Protein AF-A0A3G2Z7E7-F1 (afdb_monomer)

InterPro domains:
  IPR000440 NADH:ubiquinone/plastoquinone oxidoreductase, chain 3 [PF00507] (16-105)
  IPR000440 NADH:ubiquinone/plastoquinone oxidoreductase, chain 3 [PTHR11058] (4-106)
  IPR038430 NADH:ubiquinone oxidoreductase, subunit 3 superfamily [G3DSA:1.20.58.1610] (1-106)

Structure (mmCIF, N/CA/C/O backbone):
data_AF-A0A3G2Z7E7-F1
#
_entry.id   AF-A0A3G2Z7E7-F1
#
loop_
_atom_site.group_PDB
_atom_site.id
_atom_site.type_symbol
_atom_site.label_atom_id
_atom_site.label_alt_id
_atom_site.label_comp_id
_atom_site.label_asym_id
_atom_site.label_entity_id
_atom_site.label_seq_id
_atom_site.pdbx_PDB_ins_code
_atom_site.Cartn_x
_atom_site.Cartn_y
_atom_site.Cartn_z
_atom_site.occupancy
_atom_site.B_iso_or_equiv
_atom_site.auth_seq_id
_atom_site.auth_comp_id
_atom_site.auth_asym_id
_atom_site.auth_atom_id
_atom_site.pdbx_PDB_model_num
ATOM 1 N N . MET A 1 1 ? -17.934 -21.213 -15.530 1.00 66.00 1 MET A N 1
ATOM 2 C CA . MET A 1 1 ? -17.231 -20.074 -14.898 1.00 66.00 1 MET A CA 1
ATOM 3 C C . MET A 1 1 ? -15.749 -20.393 -14.870 1.00 66.00 1 MET A C 1
ATOM 5 O O . MET A 1 1 ? -15.418 -21.540 -14.593 1.00 66.00 1 MET A O 1
ATOM 9 N N . SER A 1 2 ? -14.870 -19.443 -15.197 1.00 90.44 2 SER A N 1
ATOM 10 C CA . SER A 1 2 ? -13.430 -19.640 -14.992 1.00 90.44 2 SER A CA 1
ATOM 11 C C . SER A 1 2 ? -13.147 -19.854 -13.500 1.00 90.44 2 SER A C 1
ATOM 13 O O . SER A 1 2 ? -13.849 -19.301 -12.652 1.00 90.44 2 SER A O 1
ATOM 15 N N . SER A 1 3 ? -12.125 -20.653 -13.177 1.00 90.31 3 SER A N 1
ATOM 16 C CA . SER A 1 3 ? -11.713 -20.911 -11.786 1.00 90.31 3 SER A CA 1
ATOM 17 C C . SER A 1 3 ? -11.478 -19.604 -11.006 1.00 90.31 3 SER A C 1
ATOM 19 O O . SER A 1 3 ? -11.919 -19.462 -9.871 1.00 90.31 3 SER A O 1
ATOM 21 N N . SER A 1 4 ? -10.900 -18.588 -11.656 1.00 91.25 4 SER A N 1
ATOM 22 C CA . SER A 1 4 ? -10.706 -17.254 -11.074 1.00 91.25 4 SER A CA 1
ATOM 23 C C . SER A 1 4 ? -12.017 -16.564 -10.694 1.00 91.25 4 SER A C 1
ATOM 25 O O . SER A 1 4 ? -12.149 -16.052 -9.585 1.00 91.25 4 SER A O 1
ATOM 27 N N . LEU A 1 5 ? -13.008 -16.581 -11.586 1.00 93.81 5 LEU A N 1
ATOM 28 C CA . LEU A 1 5 ? -14.297 -15.934 -11.350 1.00 93.81 5 LEU A CA 1
ATOM 29 C C . LEU A 1 5 ? -15.081 -16.631 -10.229 1.00 93.81 5 LEU A C 1
ATOM 31 O O . LEU A 1 5 ? -15.761 -15.964 -9.453 1.00 93.81 5 LEU A O 1
ATOM 35 N N . PHE A 1 6 ? -14.924 -17.951 -10.090 1.00 95.00 6 PHE A N 1
ATOM 36 C CA . PHE A 1 6 ? -15.451 -18.686 -8.941 1.00 95.00 6 PHE A CA 1
ATOM 37 C C . PHE A 1 6 ? -14.856 -18.178 -7.619 1.00 95.00 6 PHE A C 1
ATOM 39 O O . PHE A 1 6 ? -15.615 -17.848 -6.711 1.00 95.00 6 PHE A O 1
ATOM 46 N N . PHE A 1 7 ? -13.528 -18.044 -7.511 1.00 95.44 7 PHE A N 1
ATOM 47 C CA . PHE A 1 7 ? -12.891 -17.570 -6.275 1.00 95.44 7 PHE A CA 1
ATOM 48 C C . PHE A 1 7 ? -13.276 -16.132 -5.908 1.00 95.44 7 PHE A C 1
ATOM 50 O O . PHE A 1 7 ? -13.565 -15.870 -4.740 1.00 95.44 7 PHE A O 1
ATOM 57 N N . PHE A 1 8 ? -13.351 -15.223 -6.886 1.00 96.00 8 PHE A N 1
ATOM 58 C CA . PHE A 1 8 ? -13.764 -13.833 -6.642 1.00 96.00 8 PHE A CA 1
ATOM 59 C C . PHE A 1 8 ? -15.169 -13.714 -6.042 1.00 96.00 8 PHE A C 1
ATOM 61 O O . PHE A 1 8 ? -15.424 -12.800 -5.264 1.00 96.00 8 PHE A O 1
ATOM 68 N N . ILE A 1 9 ? -16.071 -14.638 -6.380 1.00 96.38 9 ILE A N 1
ATOM 69 C CA . ILE A 1 9 ? -17.440 -14.659 -5.854 1.00 96.38 9 ILE A CA 1
ATOM 70 C C . ILE A 1 9 ? -17.510 -15.444 -4.539 1.00 96.38 9 ILE A C 1
ATOM 72 O O . ILE A 1 9 ? -18.165 -15.020 -3.589 1.00 96.38 9 ILE A O 1
ATOM 76 N N . PHE A 1 10 ? -16.826 -16.584 -4.457 1.00 97.00 1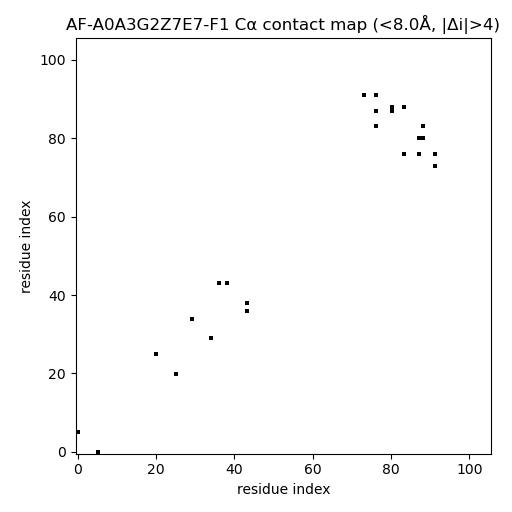0 PHE A N 1
ATOM 77 C CA . PHE A 1 10 ? -16.911 -17.488 -3.314 1.00 97.00 10 PHE A CA 1
ATOM 78 C C . PHE A 1 10 ? -16.332 -16.887 -2.026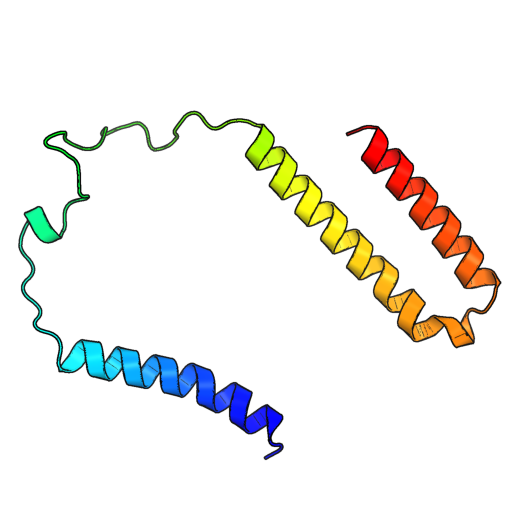 1.00 97.00 10 PHE A C 1
ATOM 80 O O . PHE A 1 10 ? -16.952 -17.004 -0.973 1.00 97.00 10 PHE A O 1
ATOM 87 N N . VAL A 1 11 ? -15.174 -16.220 -2.097 1.00 97.38 11 VAL A N 1
ATOM 88 C CA . VAL A 1 11 ? -14.483 -15.666 -0.917 1.00 97.38 11 VAL A CA 1
ATOM 89 C C . VAL A 1 11 ? -15.338 -14.654 -0.130 1.00 97.38 11 VAL A C 1
ATOM 91 O O . VAL A 1 11 ? -15.503 -14.853 1.077 1.00 97.38 11 VAL A O 1
ATOM 94 N N . PRO A 1 12 ? -15.923 -13.602 -0.741 1.00 97.44 12 PRO A N 1
ATOM 95 C CA . PRO A 1 12 ? -16.755 -12.656 0.002 1.00 97.44 12 PRO A CA 1
ATOM 96 C C . PRO A 1 12 ? -18.048 -13.296 0.522 1.00 97.44 12 PRO A C 1
ATOM 98 O O . PRO A 1 12 ? -18.478 -12.983 1.632 1.00 97.44 12 PRO A O 1
ATOM 101 N N . ILE A 1 13 ? -18.642 -14.228 -0.235 1.00 97.75 13 ILE A N 1
ATOM 102 C CA . ILE A 1 13 ? -19.831 -14.965 0.215 1.00 97.75 13 ILE A CA 1
ATOM 103 C C . ILE A 1 13 ? -19.501 -15.790 1.456 1.00 97.75 13 ILE A C 1
ATOM 105 O O . ILE A 1 13 ? -20.236 -15.731 2.438 1.00 97.75 13 ILE A O 1
ATOM 109 N N . LEU A 1 14 ? -18.387 -16.522 1.444 1.00 97.88 14 LEU A N 1
ATOM 110 C CA . LEU A 1 14 ? -17.954 -17.317 2.588 1.00 97.88 14 LEU A CA 1
ATOM 111 C C . LEU A 1 14 ? -17.728 -16.437 3.824 1.00 97.88 14 LEU A C 1
ATOM 113 O O . LEU A 1 14 ? -18.205 -16.780 4.904 1.00 97.88 14 LEU A O 1
ATOM 117 N N . ALA A 1 15 ? -17.064 -15.286 3.666 1.00 97.88 15 ALA A N 1
ATOM 118 C CA . ALA A 1 15 ? -16.866 -14.334 4.759 1.00 97.88 15 ALA A CA 1
ATOM 119 C C . ALA A 1 15 ? -18.204 -13.855 5.352 1.00 97.88 15 ALA A C 1
ATOM 121 O O . ALA A 1 15 ? -18.366 -13.819 6.573 1.00 97.88 15 ALA A O 1
ATOM 122 N N . PHE A 1 16 ? -19.187 -13.557 4.499 1.00 97.94 16 PHE A N 1
ATOM 123 C CA . PHE A 1 16 ? -20.515 -13.130 4.938 1.00 97.94 16 PHE A CA 1
ATOM 124 C C . PHE A 1 16 ? -21.304 -14.252 5.626 1.00 97.94 16 PHE A C 1
ATOM 126 O O . PHE A 1 16 ? -21.949 -14.017 6.646 1.00 97.94 16 PHE A O 1
ATOM 133 N N . VAL A 1 17 ? -21.220 -15.485 5.116 1.00 97.94 17 VAL A N 1
ATOM 134 C CA . VAL A 1 17 ? -21.847 -16.666 5.731 1.00 97.94 17 VAL A CA 1
ATOM 135 C C . VAL A 1 17 ? -21.270 -16.920 7.123 1.00 97.94 17 VAL A C 1
ATOM 137 O O . VAL A 1 17 ? -22.028 -17.124 8.068 1.00 97.94 17 VAL A O 1
ATOM 140 N N . LEU A 1 18 ? -19.945 -16.858 7.281 1.00 97.75 18 LEU A N 1
ATOM 141 C CA . LEU A 1 18 ? -19.296 -17.031 8.584 1.00 97.75 18 LEU A CA 1
ATOM 142 C C . LEU A 1 18 ? -19.691 -15.927 9.574 1.00 97.75 18 LEU A C 1
ATOM 144 O O . LEU A 1 18 ? -19.947 -16.218 10.745 1.00 97.75 18 LEU A O 1
ATOM 148 N N . LEU A 1 19 ? -19.805 -14.680 9.105 1.00 97.38 19 LEU A N 1
ATOM 149 C CA . LEU A 1 19 ? -20.305 -13.569 9.916 1.00 97.38 19 LEU A CA 1
ATOM 150 C C . LEU A 1 19 ? -21.766 -13.786 10.344 1.00 97.38 19 LEU A C 1
ATOM 152 O O . LEU A 1 19 ? -22.091 -13.587 11.512 1.00 97.38 19 LEU A O 1
ATOM 156 N N . LEU A 1 20 ? -22.634 -14.238 9.433 1.00 97.44 20 LEU A N 1
ATOM 157 C CA . LEU A 1 20 ? -24.034 -14.567 9.729 1.00 97.44 20 LEU A CA 1
ATOM 158 C C . LEU A 1 20 ? -24.156 -15.690 10.759 1.00 97.44 20 LEU A C 1
ATOM 160 O O . LEU A 1 20 ? -24.946 -15.580 11.694 1.00 97.44 20 LEU A O 1
ATOM 164 N N . ILE A 1 21 ? -23.357 -16.749 10.616 1.00 97.50 21 ILE A N 1
ATOM 165 C CA . ILE A 1 21 ? -23.298 -17.841 11.594 1.00 97.50 21 ILE A CA 1
ATOM 166 C C . ILE A 1 21 ? -22.902 -17.277 12.963 1.00 97.50 21 ILE A C 1
ATOM 168 O O . ILE A 1 21 ? -23.579 -17.551 13.951 1.00 97.50 21 ILE A O 1
ATOM 172 N N . ASN A 1 22 ? -21.862 -16.441 13.040 1.00 96.94 22 ASN A N 1
ATOM 173 C CA . ASN A 1 22 ? -21.485 -15.819 14.307 1.00 96.94 22 ASN A CA 1
ATOM 174 C C . ASN A 1 22 ? -22.628 -14.975 14.890 1.00 96.94 22 ASN A C 1
ATOM 176 O O . ASN A 1 22 ? -22.943 -15.118 16.064 1.00 96.94 22 ASN A O 1
ATOM 180 N N . PHE A 1 23 ? -23.301 -14.169 14.072 1.00 94.94 23 PHE A N 1
ATOM 181 C CA . PHE A 1 23 ? -24.401 -13.322 14.526 1.00 94.94 23 PHE A CA 1
ATOM 182 C C . PHE A 1 23 ? -25.601 -14.119 15.067 1.00 94.94 23 PHE A C 1
ATOM 184 O O . PHE A 1 23 ? -26.229 -13.692 16.032 1.00 94.94 23 PHE A O 1
ATOM 191 N N . ILE A 1 24 ? -25.911 -15.276 14.470 1.00 96.25 24 ILE A N 1
ATOM 192 C CA . ILE A 1 24 ? -27.040 -16.128 14.881 1.00 96.25 24 ILE A CA 1
ATOM 193 C C . ILE A 1 24 ? -26.700 -16.956 16.128 1.00 96.25 24 ILE A C 1
ATOM 195 O O . ILE A 1 24 ? -27.545 -17.111 17.007 1.00 96.25 24 ILE A O 1
ATOM 199 N N . PHE A 1 25 ? -25.487 -17.513 16.202 1.00 95.62 25 PHE A N 1
ATOM 200 C CA . PHE A 1 25 ? -25.127 -18.488 17.238 1.00 95.62 25 PHE A CA 1
ATOM 201 C C . PHE A 1 25 ? -24.357 -17.895 18.426 1.00 95.62 25 PHE A C 1
ATOM 203 O O . PHE A 1 25 ? -24.326 -18.516 19.490 1.00 95.62 25 PHE A O 1
ATOM 210 N N . ALA A 1 26 ? -23.715 -16.730 18.287 1.00 94.62 26 ALA A N 1
ATOM 211 C CA . ALA A 1 26 ? -22.921 -16.164 19.372 1.00 94.62 26 ALA A CA 1
ATOM 212 C C . ALA A 1 26 ? -23.812 -15.589 20.490 1.00 94.62 26 ALA A C 1
ATOM 214 O O . ALA A 1 26 ? -24.781 -14.876 20.218 1.00 94.62 26 ALA A O 1
ATOM 215 N N . PRO A 1 27 ? -23.469 -15.824 21.770 1.00 92.12 27 PRO A N 1
ATOM 216 C CA . PRO A 1 27 ? -24.203 -15.245 22.886 1.00 92.12 27 PRO A CA 1
ATOM 217 C C . PRO A 1 27 ? -24.030 -13.720 22.918 1.00 92.12 27 PRO A C 1
ATOM 219 O O . PRO A 1 27 ? -22.930 -13.194 23.118 1.00 92.12 27 PRO A O 1
ATOM 222 N N . HIS A 1 28 ? -25.138 -12.995 22.774 1.00 89.75 28 HIS A N 1
ATOM 223 C CA . HIS A 1 28 ? -25.160 -11.538 22.831 1.00 89.75 28 HIS A CA 1
ATOM 224 C C . HIS A 1 28 ? -25.603 -11.046 24.219 1.00 89.75 28 HIS A C 1
ATOM 226 O O . HIS A 1 28 ? -26.790 -10.932 24.501 1.00 89.75 28 HIS A O 1
ATOM 232 N N . ASN A 1 29 ? -24.638 -10.741 25.096 1.00 90.56 29 ASN A N 1
ATOM 233 C CA . ASN A 1 29 ? -24.882 -10.142 26.417 1.00 90.56 29 ASN A CA 1
ATOM 234 C C . ASN A 1 29 ? -24.227 -8.746 26.510 1.00 90.56 29 ASN A C 1
ATOM 236 O O . ASN A 1 29 ? -23.037 -8.670 26.848 1.00 90.56 29 ASN A O 1
ATOM 240 N N . PRO A 1 30 ? -24.937 -7.664 26.131 1.00 89.62 30 PRO A N 1
ATOM 241 C CA . PRO A 1 30 ? -24.441 -6.296 26.217 1.00 89.62 30 PRO A CA 1
ATOM 242 C C . PRO A 1 30 ? -24.709 -5.696 27.607 1.00 89.62 30 PRO A C 1
ATOM 244 O O . PRO A 1 30 ? -25.852 -5.531 28.019 1.00 89.62 30 PRO A O 1
ATOM 247 N N . TYR A 1 31 ? -23.653 -5.281 28.302 1.00 91.38 31 TYR A N 1
ATOM 248 C CA . TYR A 1 31 ? -23.728 -4.465 29.518 1.00 91.38 31 TYR A CA 1
ATOM 249 C C . TYR A 1 31 ? -22.889 -3.196 29.344 1.00 91.38 31 TYR A C 1
ATOM 251 O O . TYR A 1 31 ? -22.129 -3.081 28.382 1.00 91.38 31 TYR A O 1
ATOM 259 N N . ILE A 1 32 ? -23.070 -2.219 30.236 1.00 86.25 32 ILE A N 1
ATOM 260 C CA . ILE A 1 32 ? -22.482 -0.872 30.115 1.00 86.25 32 ILE A CA 1
ATOM 261 C C . ILE A 1 32 ? -20.958 -0.951 29.947 1.00 86.25 32 ILE A C 1
ATOM 263 O O . ILE A 1 32 ? -20.447 -0.462 28.945 1.00 86.25 32 ILE A O 1
ATOM 267 N N . GLU A 1 33 ? -20.269 -1.681 30.825 1.00 84.38 33 GLU A N 1
ATOM 268 C CA . GLU A 1 33 ? -18.803 -1.813 30.778 1.00 84.38 33 GLU A CA 1
ATOM 269 C C . GLU A 1 33 ? -18.272 -2.639 29.597 1.00 84.38 33 GLU A C 1
ATOM 271 O O . GLU A 1 33 ? -17.117 -2.518 29.215 1.00 84.38 33 GLU A O 1
ATOM 276 N N . LYS A 1 34 ? -19.100 -3.490 28.974 1.00 86.25 34 LYS A N 1
ATOM 277 C CA . LYS A 1 34 ? -18.704 -4.202 27.743 1.00 86.25 34 LYS A CA 1
ATOM 278 C C . LYS A 1 34 ? -18.758 -3.300 26.515 1.00 86.25 34 LYS A C 1
ATOM 280 O O . LYS A 1 34 ? -18.174 -3.625 25.486 1.00 86.25 34 LYS A O 1
ATOM 285 N N . ARG A 1 35 ? -19.545 -2.225 26.597 1.00 87.00 35 ARG A N 1
ATOM 286 C CA . ARG A 1 35 ? -19.743 -1.249 25.520 1.00 87.00 35 ARG A CA 1
ATOM 287 C C . ARG A 1 35 ? -18.876 -0.002 25.695 1.00 87.00 35 ARG A C 1
ATOM 289 O O . ARG A 1 35 ? -18.852 0.817 24.780 1.00 87.00 35 ARG A O 1
ATOM 296 N N . SER A 1 36 ? -18.196 0.156 26.830 1.00 83.69 36 SER A N 1
ATOM 297 C CA . SER A 1 36 ? -17.197 1.203 27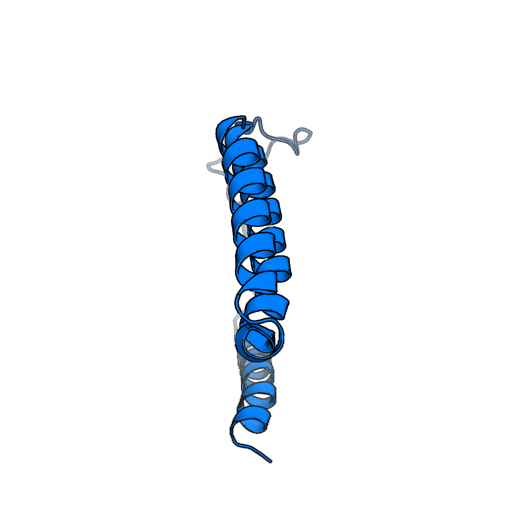.039 1.00 83.69 36 SER A CA 1
ATOM 298 C C . SER A 1 36 ? -15.836 0.780 26.471 1.00 83.69 36 SER A C 1
ATOM 300 O O . SER A 1 36 ? -15.559 -0.401 26.254 1.00 83.69 36 SER A O 1
ATOM 302 N N . VAL A 1 37 ? -14.992 1.768 26.170 1.00 83.94 37 VAL A N 1
ATOM 303 C CA . VAL A 1 37 ? -13.594 1.531 25.790 1.00 83.94 37 VAL A CA 1
ATOM 304 C C . VAL A 1 37 ? -12.856 0.991 27.012 1.00 83.94 37 VAL A C 1
ATOM 306 O O . VAL A 1 37 ? -13.034 1.504 28.116 1.00 83.94 37 VAL A O 1
ATOM 309 N N . PHE A 1 38 ? -12.035 -0.043 26.820 1.00 81.81 38 PHE A N 1
ATOM 310 C CA . PHE A 1 38 ? -11.194 -0.553 27.896 1.00 81.81 38 PHE A CA 1
ATOM 311 C C . PHE A 1 38 ? -10.130 0.486 28.256 1.00 81.81 38 PHE A C 1
ATOM 313 O O . PHE A 1 38 ? -9.242 0.777 27.460 1.00 81.81 38 PHE A O 1
ATOM 320 N N . GLU A 1 39 ? -10.212 0.999 29.474 1.00 81.31 39 GLU A N 1
ATOM 321 C CA . GLU A 1 39 ? -9.232 1.885 30.088 1.00 81.31 39 GLU A CA 1
ATOM 322 C C . GLU A 1 39 ? -8.939 1.331 31.484 1.00 81.31 39 GLU A C 1
ATOM 324 O O . GLU A 1 39 ? -9.849 0.855 32.168 1.00 81.31 39 GLU A O 1
ATOM 329 N N . CYS A 1 40 ? -7.683 1.369 31.930 1.00 79.69 40 CYS A N 1
ATOM 330 C CA . CYS A 1 40 ? -7.252 0.833 33.227 1.00 79.69 40 CYS A CA 1
ATOM 331 C C . CYS A 1 40 ? -7.749 1.691 34.415 1.00 79.69 40 CYS A C 1
ATOM 333 O O . CYS A 1 40 ? -6.947 2.229 35.176 1.00 79.69 40 CYS A O 1
ATOM 335 N N . GLY A 1 41 ? -9.068 1.854 34.562 1.00 75.75 41 GLY A N 1
ATOM 336 C CA . GLY A 1 41 ? -9.715 2.633 35.622 1.00 75.75 41 GLY A CA 1
ATOM 337 C C . GLY A 1 41 ? -9.788 4.144 35.373 1.00 75.75 41 GLY A C 1
ATOM 338 O O . GLY A 1 41 ? -10.234 4.870 36.257 1.00 75.75 41 GLY A O 1
ATOM 339 N N . TYR A 1 42 ? -9.378 4.625 34.196 1.00 67.94 42 TYR A N 1
ATOM 340 C CA . TYR A 1 42 ? -9.505 6.030 33.799 1.00 67.94 42 TYR A CA 1
ATOM 341 C C . TYR A 1 42 ? -10.660 6.216 32.814 1.00 67.94 42 TYR A C 1
ATOM 343 O O . TYR A 1 42 ? -10.899 5.380 31.953 1.00 67.94 42 TYR A O 1
ATOM 351 N N . HIS A 1 43 ? -11.388 7.324 32.915 1.00 68.56 43 HIS A N 1
ATOM 352 C CA . HIS A 1 43 ? -12.336 7.695 31.868 1.00 68.56 43 HIS A CA 1
ATOM 353 C C . HIS A 1 43 ? -11.558 8.265 30.680 1.00 68.56 43 HIS A C 1
ATOM 355 O O . HIS A 1 43 ? -10.710 9.138 30.877 1.00 68.56 43 HIS A O 1
ATOM 361 N N . SER A 1 44 ? -11.842 7.791 29.460 1.00 66.25 44 SER A N 1
ATOM 362 C CA . SER A 1 44 ? -11.222 8.334 28.248 1.00 66.25 44 SER A CA 1
ATOM 363 C C . SER A 1 44 ? -11.366 9.857 28.217 1.00 66.25 44 SER A C 1
ATOM 365 O O . SER A 1 44 ? -12.427 10.402 28.531 1.00 66.25 44 SER A O 1
ATOM 367 N N . PHE A 1 45 ? -10.283 10.545 27.855 1.00 64.56 45 PHE A N 1
ATOM 368 C CA . PHE A 1 45 ? -10.201 12.003 27.851 1.00 64.56 45 PHE A CA 1
ATOM 369 C C . PHE A 1 45 ? -11.293 12.620 26.960 1.00 64.56 45 PHE A C 1
ATOM 371 O O . PHE A 1 45 ? -11.179 12.662 25.734 1.00 64.56 45 PHE A O 1
ATOM 378 N N . LEU A 1 46 ? -12.362 13.120 27.581 1.00 63.16 46 LEU A N 1
ATOM 379 C CA . LEU A 1 46 ? -13.435 13.851 26.911 1.00 63.16 46 LEU A CA 1
ATOM 380 C C . LEU A 1 46 ? -12.890 15.208 26.446 1.00 63.16 46 LEU A C 1
ATOM 382 O O . LEU A 1 46 ? -12.784 16.142 27.236 1.00 63.16 46 LEU A O 1
ATOM 386 N N . GLY A 1 47 ? -12.515 15.314 25.170 1.00 67.75 47 GLY A N 1
ATOM 387 C CA . GLY A 1 47 ? -12.145 16.591 24.545 1.00 67.75 47 GLY A CA 1
ATOM 388 C C . GLY A 1 47 ? -10.890 16.574 23.675 1.00 67.75 47 GLY A C 1
ATOM 389 O O . GLY A 1 47 ? -10.673 17.532 22.936 1.00 67.75 47 GLY A O 1
ATOM 390 N N . GLN A 1 48 ? -10.092 15.500 23.695 1.00 67.12 48 GLN A N 1
ATOM 391 C CA . GLN A 1 48 ? -8.851 15.426 22.918 1.00 67.12 48 GLN A CA 1
ATOM 392 C C . GLN A 1 48 ? -8.819 14.203 21.992 1.00 67.12 48 GLN A C 1
ATOM 394 O O . GLN A 1 48 ? -8.136 13.217 22.237 1.00 67.12 48 GLN A O 1
ATOM 399 N N . ASN A 1 49 ? -9.536 14.304 20.867 1.00 69.25 49 ASN A N 1
ATOM 400 C CA . ASN A 1 49 ? -9.569 13.271 19.818 1.00 69.25 49 ASN A CA 1
ATOM 401 C C . ASN A 1 49 ? -8.286 13.207 18.971 1.00 69.25 49 ASN A C 1
ATOM 403 O O . ASN A 1 49 ? -8.173 12.364 18.084 1.00 69.25 49 ASN A O 1
ATOM 407 N N . ARG A 1 50 ? -7.341 14.129 19.188 1.00 73.94 50 ARG A N 1
ATOM 408 C CA . ARG A 1 50 ? -6.046 14.141 18.507 1.00 73.94 50 ARG A CA 1
ATOM 409 C C . ARG A 1 50 ? -4.940 13.998 19.534 1.00 73.94 50 ARG A C 1
ATOM 411 O O . ARG A 1 50 ? -4.726 14.878 20.367 1.00 73.94 50 ARG A O 1
ATOM 418 N N . THR A 1 51 ? -4.240 12.880 19.453 1.00 75.81 51 THR A N 1
ATOM 419 C CA . THR A 1 51 ? -2.994 12.665 20.172 1.00 75.81 51 THR A CA 1
ATOM 420 C C . THR A 1 51 ? -1.854 13.339 19.416 1.00 75.81 51 THR A C 1
ATOM 422 O O . THR A 1 51 ? -1.919 13.549 18.202 1.00 75.81 51 THR A O 1
ATOM 425 N N . GLN A 1 52 ? -0.808 13.726 20.141 1.00 78.19 52 GLN A N 1
ATOM 426 C CA . GLN A 1 52 ? 0.427 14.175 19.513 1.00 78.19 52 GLN A CA 1
ATOM 427 C C . GLN A 1 52 ? 1.051 12.969 18.810 1.00 78.19 52 GLN A C 1
ATOM 429 O O . GLN A 1 52 ? 1.356 11.965 19.450 1.00 78.19 52 GLN A O 1
ATOM 434 N N . PHE A 1 53 ? 1.203 13.056 17.494 1.00 82.31 53 PHE A N 1
ATOM 435 C CA . PHE A 1 53 ? 1.865 12.037 16.692 1.00 82.31 53 PHE A CA 1
ATOM 436 C C . PHE A 1 53 ? 3.144 12.618 16.097 1.00 82.31 53 PHE A C 1
ATOM 438 O O . PHE A 1 53 ? 3.232 13.816 15.823 1.00 82.31 53 PHE A O 1
ATOM 445 N N . SER A 1 54 ? 4.147 11.762 15.908 1.00 88.81 54 SER A N 1
ATOM 446 C CA . SER A 1 54 ? 5.364 12.166 15.210 1.00 88.81 54 SER A CA 1
ATOM 447 C C . SER A 1 54 ? 5.056 12.440 13.740 1.00 88.81 54 SER A C 1
ATOM 449 O O . SER A 1 54 ? 4.413 11.621 13.077 1.00 88.81 54 SER A O 1
ATOM 451 N N . ILE A 1 55 ? 5.577 13.546 13.205 1.00 90.19 55 ILE A N 1
ATOM 452 C CA . ILE A 1 55 ? 5.448 13.893 11.784 1.00 90.19 55 ILE A CA 1
ATOM 453 C C . ILE A 1 55 ? 6.041 12.818 10.859 1.00 90.19 55 ILE A C 1
ATOM 455 O O . ILE A 1 55 ? 5.610 12.685 9.718 1.00 90.19 55 ILE A O 1
ATOM 459 N N . SER A 1 56 ? 6.954 11.983 11.366 1.00 91.94 56 SER A N 1
ATOM 460 C CA . SER A 1 56 ? 7.555 10.875 10.618 1.00 91.94 56 SER A CA 1
ATOM 461 C C . SER A 1 56 ? 6.520 9.891 10.061 1.00 91.94 56 SER A C 1
ATOM 463 O O . SER A 1 56 ? 6.700 9.388 8.957 1.00 91.94 56 SER A O 1
ATOM 465 N N . PHE A 1 57 ? 5.414 9.640 10.775 1.00 90.44 57 PHE A N 1
ATO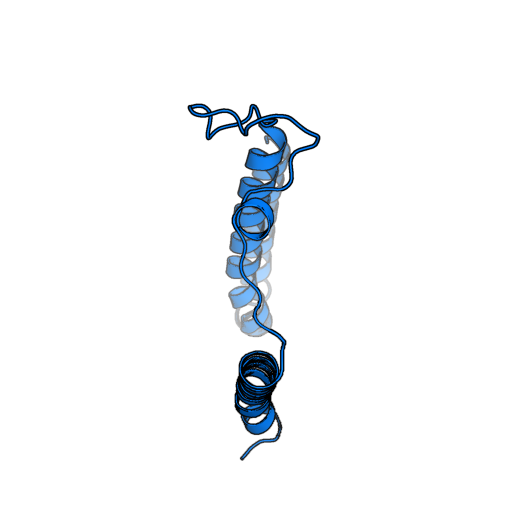M 466 C CA . PHE A 1 57 ? 4.350 8.757 10.273 1.00 90.44 57 PHE A CA 1
ATOM 467 C C . PHE A 1 57 ? 3.619 9.357 9.070 1.00 90.44 57 PHE A C 1
ATOM 469 O O . PHE A 1 57 ? 3.214 8.633 8.163 1.00 90.44 57 PHE A O 1
ATOM 476 N N . PHE A 1 58 ? 3.467 10.682 9.055 1.00 90.56 58 PHE A N 1
ATOM 477 C CA . PHE A 1 58 ? 2.858 11.391 7.938 1.00 90.56 58 PHE A CA 1
ATOM 478 C C . PHE A 1 58 ? 3.776 11.385 6.712 1.00 90.56 58 PHE A C 1
ATOM 480 O O . PHE A 1 58 ? 3.319 11.051 5.623 1.00 90.56 58 PHE A O 1
ATOM 487 N N . ILE A 1 59 ? 5.070 11.671 6.905 1.00 92.31 59 ILE A N 1
ATOM 488 C CA . ILE A 1 59 ? 6.074 11.631 5.829 1.00 92.31 59 ILE A CA 1
ATOM 489 C C . ILE A 1 59 ? 6.138 10.227 5.216 1.00 92.31 59 ILE A C 1
ATOM 491 O O . ILE A 1 59 ? 6.108 10.091 4.000 1.00 92.31 59 ILE A O 1
ATOM 495 N N . PHE A 1 60 ? 6.108 9.168 6.034 1.00 92.19 60 PHE A N 1
ATOM 496 C CA . PHE A 1 60 ? 6.074 7.794 5.525 1.00 92.19 60 PHE A CA 1
ATOM 497 C C . PHE A 1 60 ? 4.854 7.515 4.630 1.00 92.19 60 PHE A C 1
ATOM 4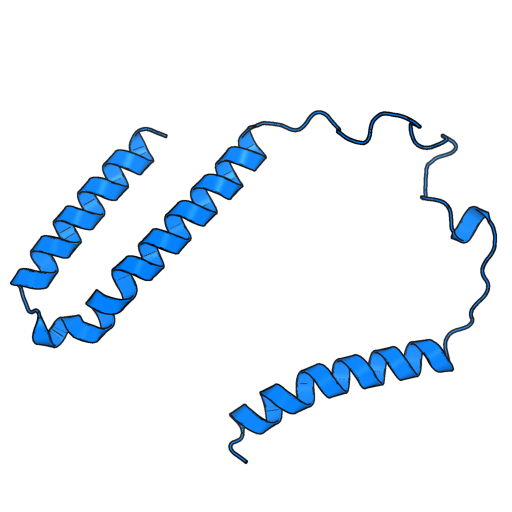99 O O . PHE A 1 60 ? 4.994 6.911 3.570 1.00 92.19 60 PHE A O 1
ATOM 506 N N . ALA A 1 61 ? 3.659 7.967 5.028 1.00 94.31 61 ALA A N 1
ATOM 507 C CA . ALA A 1 61 ? 2.450 7.789 4.224 1.00 94.31 61 ALA A CA 1
ATOM 508 C C . ALA A 1 61 ? 2.500 8.578 2.904 1.00 94.31 61 ALA A C 1
ATOM 510 O O . ALA A 1 61 ? 2.035 8.086 1.876 1.00 94.31 61 ALA A O 1
ATOM 511 N N . LEU A 1 62 ? 3.074 9.785 2.930 1.00 92.56 62 LEU A N 1
ATOM 512 C CA . LEU A 1 62 ? 3.245 10.623 1.745 1.00 92.56 62 LEU A CA 1
ATOM 513 C C . LEU A 1 62 ? 4.256 10.004 0.771 1.00 92.56 62 LEU A C 1
ATOM 515 O O . LEU A 1 62 ? 3.941 9.861 -0.409 1.00 92.56 62 LEU A O 1
ATOM 519 N N . LEU A 1 63 ? 5.410 9.553 1.273 1.00 91.88 63 LEU A N 1
ATOM 520 C CA . LEU A 1 63 ? 6.414 8.838 0.482 1.00 91.88 63 LEU A CA 1
ATOM 521 C C . LEU A 1 63 ? 5.840 7.557 -0.132 1.00 91.88 63 LEU A C 1
ATOM 523 O O . LEU A 1 63 ? 6.055 7.296 -1.310 1.00 91.88 63 LEU A O 1
ATOM 527 N N . PHE A 1 64 ? 5.061 6.780 0.629 1.00 93.88 64 PHE A N 1
ATOM 528 C CA . PHE A 1 64 ? 4.390 5.588 0.103 1.00 93.88 64 PHE A CA 1
ATOM 529 C C . PHE A 1 64 ? 3.468 5.918 -1.078 1.00 93.88 64 PHE A C 1
ATOM 531 O O . PHE A 1 64 ? 3.518 5.238 -2.101 1.00 93.88 64 PHE A O 1
ATOM 538 N N . LEU A 1 65 ? 2.659 6.977 -0.961 1.00 93.19 65 LEU A N 1
ATOM 539 C CA . LEU A 1 65 ? 1.779 7.421 -2.043 1.00 93.19 65 LEU A CA 1
ATOM 540 C C . LEU A 1 65 ? 2.572 7.869 -3.277 1.00 93.19 65 LEU A C 1
ATOM 542 O O . LEU A 1 65 ? 2.179 7.558 -4.399 1.00 93.19 65 LEU A O 1
ATOM 546 N N . LEU A 1 66 ? 3.684 8.578 -3.076 1.00 91.19 66 LEU A N 1
ATOM 547 C CA . LEU A 1 66 ? 4.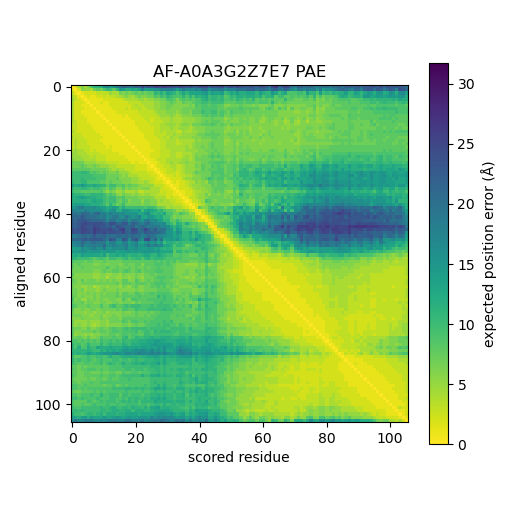542 9.027 -4.168 1.00 91.19 66 LEU A CA 1
ATOM 548 C C . LEU A 1 66 ? 5.158 7.828 -4.904 1.00 91.19 66 LEU A C 1
ATOM 550 O O . LEU A 1 66 ? 5.003 7.730 -6.119 1.00 91.19 66 LEU A O 1
ATOM 554 N N . PHE A 1 67 ? 5.745 6.868 -4.183 1.00 90.81 67 PHE A N 1
ATOM 555 C CA . PHE A 1 67 ? 6.307 5.650 -4.779 1.00 90.81 67 PHE A CA 1
ATOM 556 C C . PHE A 1 67 ? 5.267 4.784 -5.507 1.00 90.81 67 PHE A C 1
ATOM 558 O O . PHE A 1 67 ? 5.580 4.197 -6.543 1.00 90.81 67 PHE A O 1
ATOM 565 N N . ASP A 1 68 ? 4.030 4.705 -5.008 1.00 94.81 68 ASP A N 1
ATOM 566 C CA . ASP A 1 68 ? 2.955 3.973 -5.692 1.00 94.81 68 ASP A CA 1
ATOM 567 C C . ASP A 1 68 ? 2.624 4.610 -7.057 1.00 94.81 68 ASP A C 1
ATOM 569 O O . ASP A 1 68 ? 2.487 3.919 -8.073 1.00 94.81 68 ASP A O 1
ATOM 573 N N . LEU A 1 69 ? 2.603 5.948 -7.121 1.00 92.25 69 LEU A N 1
ATOM 574 C CA . LEU A 1 69 ? 2.428 6.674 -8.382 1.00 92.25 69 LEU A CA 1
ATOM 575 C C . LEU A 1 69 ? 3.599 6.477 -9.350 1.00 92.25 69 LEU A C 1
ATOM 577 O O . LEU A 1 69 ? 3.374 6.376 -10.558 1.00 92.25 69 LEU A O 1
ATOM 581 N N . GLU A 1 70 ? 4.832 6.390 -8.854 1.00 91.12 70 GLU A N 1
ATOM 582 C CA . GLU A 1 70 ? 5.995 6.101 -9.700 1.00 91.12 70 GLU A CA 1
ATOM 583 C C . GLU A 1 70 ? 5.868 4.734 -10.378 1.00 91.12 70 GLU A C 1
ATOM 585 O O . GLU A 1 70 ? 6.031 4.626 -11.596 1.00 91.12 70 GLU A O 1
ATOM 590 N N . ILE A 1 71 ? 5.512 3.694 -9.617 1.00 91.56 71 ILE A N 1
ATOM 591 C CA . ILE A 1 71 ? 5.326 2.337 -10.152 1.00 91.56 71 ILE A CA 1
ATOM 592 C C . ILE A 1 71 ? 4.208 2.324 -11.200 1.00 91.56 71 ILE A C 1
ATOM 594 O O . ILE A 1 71 ? 4.355 1.709 -12.264 1.00 91.56 71 ILE A O 1
ATOM 598 N N . LEU A 1 72 ? 3.113 3.042 -10.939 1.00 94.44 72 LEU A N 1
ATOM 599 C CA . LEU A 1 72 ? 2.004 3.177 -11.880 1.00 94.44 72 LEU A CA 1
ATOM 600 C C . LEU A 1 72 ? 2.437 3.838 -13.197 1.00 94.44 72 LEU A C 1
ATOM 602 O O . LEU A 1 72 ? 1.999 3.407 -14.263 1.00 94.44 72 LEU A O 1
ATOM 606 N N . LEU A 1 73 ? 3.321 4.837 -13.149 1.00 91.12 73 LEU A N 1
ATOM 607 C CA . LEU A 1 73 ? 3.862 5.506 -14.341 1.00 91.12 73 LEU A CA 1
ATOM 608 C C . LEU A 1 73 ? 4.886 4.648 -15.100 1.00 91.12 73 LEU A C 1
ATOM 610 O O . LEU A 1 73 ? 4.994 4.750 -16.323 1.00 91.12 73 LEU A O 1
ATOM 614 N N . VAL A 1 74 ? 5.607 3.769 -14.403 1.00 92.44 74 VAL A N 1
ATOM 615 C CA . VAL A 1 74 ? 6.559 2.826 -15.013 1.00 92.44 74 VAL A CA 1
ATOM 616 C C . VAL A 1 74 ? 5.839 1.678 -15.733 1.00 92.44 74 VAL A C 1
ATOM 618 O O . VAL A 1 74 ? 6.333 1.169 -16.744 1.00 92.44 74 VAL A O 1
ATOM 621 N N . TYR A 1 75 ? 4.658 1.272 -15.262 1.00 93.31 75 TYR A N 1
ATOM 622 C CA . TYR A 1 75 ? 3.941 0.106 -15.786 1.00 93.31 75 TYR A CA 1
ATOM 623 C C . TYR A 1 75 ? 3.640 0.160 -17.304 1.00 93.31 75 TYR A C 1
ATOM 625 O O . TYR A 1 75 ? 3.976 -0.804 -18.002 1.00 93.31 75 TYR A O 1
ATOM 633 N N . PRO A 1 76 ? 3.096 1.256 -17.878 1.00 90.69 76 PRO A N 1
ATOM 634 C CA . PRO A 1 76 ? 2.860 1.362 -19.319 1.00 90.69 76 PRO A CA 1
ATOM 635 C C . PRO A 1 76 ? 4.127 1.183 -20.155 1.00 90.69 76 PRO A C 1
ATOM 637 O O . PRO A 1 76 ? 4.078 0.579 -21.231 1.00 90.69 76 PRO A O 1
ATOM 640 N N . TYR A 1 77 ? 5.269 1.673 -19.662 1.00 90.69 77 TYR A N 1
ATOM 641 C CA . TYR A 1 77 ? 6.544 1.473 -20.338 1.00 90.69 77 TYR A CA 1
ATOM 642 C C . TYR A 1 77 ? 6.943 -0.003 -20.359 1.00 90.69 77 TYR A C 1
ATOM 644 O O . TYR A 1 77 ? 7.326 -0.493 -21.414 1.00 90.69 77 TYR A O 1
ATOM 652 N N . ILE A 1 78 ? 6.809 -0.729 -19.242 1.00 91.50 78 ILE A N 1
ATOM 653 C CA . ILE A 1 78 ? 7.150 -2.161 -19.188 1.00 91.50 78 ILE A CA 1
ATOM 654 C C . ILE A 1 78 ? 6.328 -2.949 -20.216 1.00 91.50 78 ILE A C 1
ATOM 656 O O . ILE A 1 78 ? 6.877 -3.768 -20.953 1.00 91.50 78 ILE A O 1
ATOM 660 N N . VAL A 1 79 ? 5.026 -2.664 -20.313 1.00 94.25 79 VAL A N 1
ATOM 661 C CA . VAL A 1 79 ? 4.125 -3.343 -21.260 1.00 94.25 79 VAL A CA 1
ATOM 662 C C . VAL A 1 79 ? 4.458 -3.007 -22.722 1.00 94.25 79 VAL A C 1
ATOM 664 O O . VAL A 1 79 ? 4.297 -3.853 -23.600 1.00 94.25 79 VAL A O 1
ATOM 667 N N . SER A 1 80 ? 4.959 -1.798 -22.996 1.00 92.94 80 SER A N 1
ATOM 668 C CA . SER A 1 80 ? 5.301 -1.311 -24.347 1.00 92.94 80 SER A CA 1
ATOM 669 C C . SER A 1 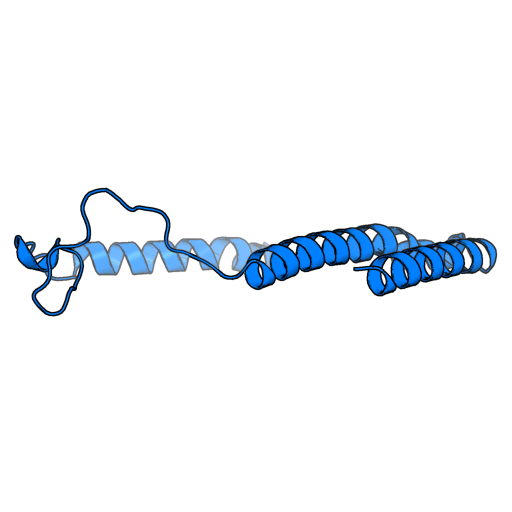80 ? 6.811 -1.256 -24.632 1.00 92.94 80 SER A C 1
ATOM 671 O O . SER A 1 80 ? 7.252 -0.648 -25.610 1.00 92.94 80 SER A O 1
ATOM 673 N N . ALA A 1 81 ? 7.634 -1.923 -23.819 1.00 89.44 81 ALA A N 1
ATOM 674 C CA . ALA A 1 81 ? 9.093 -1.831 -23.914 1.00 89.44 81 ALA A CA 1
ATOM 675 C C . ALA A 1 81 ? 9.620 -2.309 -25.279 1.00 89.44 81 ALA A C 1
ATOM 677 O O . ALA A 1 81 ? 10.541 -1.717 -25.839 1.00 89.44 81 ALA A O 1
ATOM 678 N N . TYR A 1 82 ? 8.988 -3.337 -25.856 1.00 90.06 82 TYR A N 1
ATOM 679 C CA . TYR A 1 82 ? 9.357 -3.861 -27.172 1.00 90.06 82 TYR A CA 1
ATOM 680 C C . TYR A 1 82 ? 9.063 -2.872 -28.311 1.00 90.06 82 TYR A C 1
ATOM 682 O O . TYR A 1 82 ? 9.849 -2.770 -29.249 1.00 90.06 82 TYR A O 1
ATOM 690 N N . THR A 1 83 ? 7.960 -2.117 -28.232 1.00 92.88 83 THR A N 1
ATOM 691 C CA . THR A 1 83 ? 7.574 -1.156 -29.280 1.00 92.88 83 THR A CA 1
ATOM 692 C C . THR A 1 83 ? 8.364 0.143 -29.192 1.00 92.88 83 THR A C 1
ATOM 694 O O . THR A 1 83 ? 8.680 0.738 -30.218 1.00 92.88 83 THR A O 1
ATOM 697 N N . ASN A 1 84 ? 8.702 0.580 -27.977 1.00 89.75 84 ASN A N 1
ATOM 698 C CA . ASN A 1 84 ? 9.407 1.845 -27.756 1.00 89.75 84 ASN A CA 1
ATOM 699 C C . ASN A 1 84 ? 10.932 1.720 -27.917 1.00 89.75 84 ASN A C 1
ATOM 701 O O . ASN A 1 84 ? 11.619 2.732 -28.092 1.00 89.75 84 ASN A O 1
ATOM 705 N N . GLY A 1 85 ? 11.466 0.494 -27.860 1.00 90.50 85 GLY A N 1
ATOM 706 C CA . GLY A 1 85 ? 12.878 0.192 -28.075 1.00 90.50 85 GLY A CA 1
ATOM 707 C C . GLY A 1 85 ? 13.818 1.023 -27.195 1.00 90.50 85 GLY A C 1
ATOM 708 O O . GLY A 1 85 ? 13.525 1.344 -26.044 1.00 90.50 85 GLY A O 1
ATOM 709 N N . VAL A 1 86 ? 14.969 1.401 -27.755 1.00 91.88 86 VAL A N 1
ATOM 710 C CA . VAL A 1 86 ? 16.015 2.149 -27.035 1.00 91.88 86 VAL A CA 1
ATOM 711 C C . VAL A 1 86 ? 15.578 3.582 -26.697 1.00 91.88 86 VAL A C 1
ATOM 713 O O . VAL A 1 86 ? 15.989 4.125 -25.676 1.00 91.88 86 VAL A O 1
ATOM 7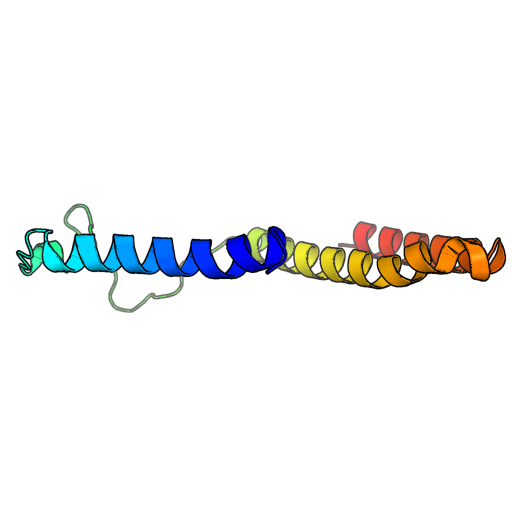16 N N . TYR A 1 87 ? 14.712 4.193 -27.510 1.00 92.56 87 TYR A N 1
ATOM 717 C CA . TYR A 1 87 ? 14.217 5.550 -27.265 1.00 92.56 87 TYR A CA 1
ATOM 718 C C . TYR A 1 87 ? 13.375 5.629 -25.983 1.00 92.56 87 TYR A C 1
ATOM 720 O O . TYR A 1 87 ? 13.624 6.484 -25.132 1.00 92.56 87 TYR A O 1
ATOM 728 N N . GLY A 1 88 ? 12.437 4.693 -25.804 1.00 91.81 88 GLY A N 1
ATOM 729 C CA . GLY A 1 88 ? 11.651 4.605 -24.571 1.00 91.81 88 GLY A CA 1
ATOM 730 C C . GLY A 1 88 ? 12.518 4.342 -23.339 1.00 91.81 88 GLY A C 1
ATOM 731 O O . GLY A 1 88 ? 12.280 4.937 -22.290 1.00 91.81 88 GLY A O 1
ATOM 732 N N . LEU A 1 89 ? 13.559 3.513 -23.478 1.00 92.12 89 LEU A N 1
ATOM 733 C CA . LEU A 1 89 ? 14.510 3.242 -22.397 1.00 92.12 89 LEU A CA 1
ATOM 734 C C . LEU A 1 89 ? 15.196 4.523 -21.912 1.00 92.12 89 LEU A C 1
ATOM 736 O O . LEU A 1 89 ? 15.266 4.751 -20.708 1.00 92.12 89 LEU A O 1
ATOM 740 N N . PHE A 1 90 ? 15.667 5.376 -22.826 1.00 95.19 90 PHE A N 1
ATOM 741 C CA . PHE A 1 90 ? 16.308 6.639 -22.450 1.00 95.19 90 PHE A CA 1
ATOM 742 C C . PHE A 1 90 ? 15.357 7.588 -21.716 1.00 95.19 90 PHE A C 1
ATOM 744 O O . PHE A 1 90 ? 15.754 8.172 -20.707 1.00 95.19 90 PHE A O 1
ATOM 751 N N . ILE A 1 91 ? 14.106 7.710 -22.174 1.00 93.12 91 ILE A N 1
ATOM 752 C CA . ILE A 1 91 ? 13.093 8.532 -21.491 1.00 93.12 91 ILE A CA 1
ATOM 753 C C . ILE A 1 91 ? 12.842 8.006 -20.077 1.00 93.12 91 ILE A C 1
ATOM 755 O O . ILE A 1 91 ? 12.824 8.785 -19.126 1.00 93.12 91 ILE A O 1
ATOM 759 N N . MET A 1 92 ? 12.705 6.689 -19.919 1.00 93.44 92 MET A N 1
ATOM 760 C CA . MET A 1 92 ? 12.479 6.092 -18.604 1.00 93.44 92 MET A CA 1
ATOM 761 C C . MET A 1 92 ? 13.669 6.222 -17.667 1.00 93.44 92 MET A C 1
ATOM 763 O O . MET A 1 92 ? 13.480 6.452 -16.478 1.00 93.44 92 MET A O 1
ATOM 767 N N . LEU A 1 93 ? 14.895 6.110 -18.178 1.00 93.25 93 LEU A N 1
ATOM 768 C CA . LEU A 1 93 ? 16.091 6.346 -17.375 1.00 93.25 93 LEU A CA 1
ATOM 769 C C . LEU A 1 93 ? 16.169 7.803 -16.906 1.00 93.25 93 LEU A C 1
ATOM 771 O O . LEU A 1 93 ? 16.463 8.042 -15.738 1.00 93.25 93 LEU A O 1
ATOM 775 N N . MET A 1 94 ? 15.849 8.772 -17.772 1.00 94.88 94 MET A N 1
ATOM 776 C CA . MET A 1 94 ? 15.754 10.180 -17.362 1.00 94.88 94 MET A CA 1
ATOM 777 C C . MET A 1 94 ? 14.664 10.398 -16.307 1.00 94.88 94 MET A C 1
ATOM 779 O O . MET A 1 94 ? 14.897 11.117 -15.337 1.00 94.88 94 MET A O 1
ATOM 783 N N . PHE A 1 95 ? 13.505 9.753 -16.468 1.00 92.69 95 PHE A N 1
ATOM 784 C CA . PHE A 1 95 ? 12.419 9.794 -15.492 1.00 92.69 95 PHE A CA 1
ATOM 785 C C . PHE A 1 95 ? 12.864 9.252 -14.127 1.00 92.69 95 PHE A C 1
ATOM 787 O O . PHE A 1 95 ? 12.723 9.949 -13.127 1.00 92.69 95 PHE A O 1
ATOM 794 N N . PHE A 1 96 ? 13.499 8.075 -14.080 1.00 92.06 96 PHE A N 1
ATOM 795 C CA . PHE A 1 96 ? 14.028 7.517 -12.832 1.00 92.06 96 PHE A CA 1
ATOM 796 C C . PHE A 1 96 ? 15.085 8.409 -12.181 1.00 92.06 96 PHE A C 1
ATOM 798 O O . PHE A 1 96 ? 15.048 8.593 -10.970 1.00 92.06 96 PHE A O 1
ATOM 805 N N . ILE A 1 97 ? 15.996 9.002 -12.960 1.00 94.50 97 ILE A N 1
ATOM 806 C CA . ILE A 1 97 ? 16.998 9.930 -12.416 1.00 94.50 97 ILE A CA 1
ATOM 807 C C . ILE A 1 97 ? 16.308 11.124 -11.745 1.00 94.50 97 ILE A C 1
ATOM 809 O O . ILE A 1 97 ? 16.648 11.465 -10.611 1.00 94.50 97 ILE A O 1
ATOM 813 N N . ALA A 1 98 ? 15.313 11.727 -12.401 1.00 92.25 98 ALA A N 1
ATOM 814 C CA . ALA A 1 98 ? 14.571 12.852 -11.838 1.00 92.25 98 ALA A CA 1
ATOM 815 C C . ALA A 1 98 ? 13.875 12.481 -10.516 1.00 92.25 98 ALA A C 1
ATOM 817 O O . ALA A 1 98 ? 13.970 13.231 -9.545 1.00 92.25 98 ALA A O 1
ATOM 818 N N . LEU A 1 99 ? 13.252 11.301 -10.458 1.00 90.06 99 LEU A N 1
ATOM 819 C CA . LEU A 1 99 ? 12.609 10.790 -9.246 1.00 90.06 99 LEU A CA 1
ATOM 820 C C . LEU A 1 99 ? 13.616 10.505 -8.126 1.00 90.06 99 LEU A C 1
ATOM 822 O O . LEU A 1 99 ? 13.404 10.928 -6.995 1.00 90.06 99 LEU A O 1
ATOM 826 N N . THR A 1 100 ? 14.759 9.881 -8.434 1.00 89.75 100 THR A N 1
ATOM 827 C CA . THR A 1 100 ? 15.805 9.620 -7.426 1.00 89.75 100 THR A CA 1
ATOM 828 C C . THR A 1 100 ? 16.393 10.899 -6.834 1.00 89.75 100 THR A C 1
ATOM 830 O O . THR A 1 100 ? 16.738 10.921 -5.655 1.00 89.75 100 THR A O 1
ATOM 833 N N . ILE A 1 101 ? 16.484 11.974 -7.625 1.00 93.81 101 ILE A N 1
ATOM 834 C CA . ILE A 1 101 ? 16.910 13.288 -7.130 1.00 93.81 101 ILE A CA 1
ATOM 835 C C . ILE A 1 101 ? 15.837 13.880 -6.211 1.00 93.81 101 ILE A C 1
ATOM 837 O O . ILE A 1 101 ? 16.180 14.395 -5.151 1.00 93.81 101 ILE A O 1
ATOM 841 N N . GLY A 1 102 ? 14.559 13.782 -6.597 1.00 88.31 102 GLY A N 1
ATOM 842 C CA . GLY A 1 102 ? 13.434 14.209 -5.761 1.00 88.31 102 GLY A CA 1
ATOM 843 C C . GLY A 1 102 ? 13.413 13.491 -4.412 1.00 88.31 102 GLY A C 1
ATOM 844 O O . GLY A 1 102 ? 13.340 14.145 -3.378 1.00 88.31 102 GLY A O 1
ATOM 845 N N . LEU A 1 103 ? 13.597 12.170 -4.425 1.00 87.38 103 LEU A N 1
ATOM 846 C CA . LEU A 1 103 ? 13.683 11.354 -3.217 1.00 87.38 103 LEU A CA 1
ATOM 847 C C . LEU A 1 103 ? 14.886 11.715 -2.338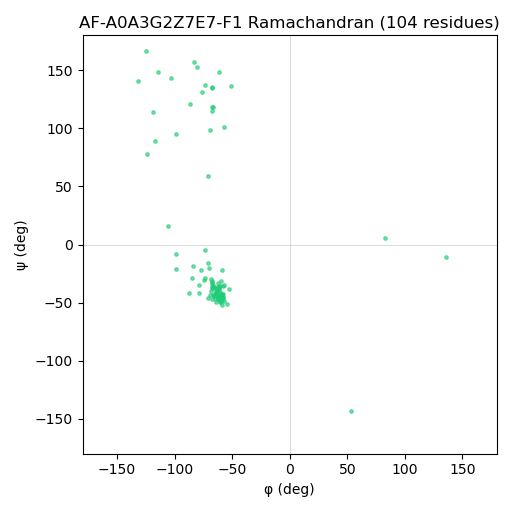 1.00 87.38 103 LEU A C 1
ATOM 849 O O . LEU A 1 103 ? 14.779 11.691 -1.122 1.00 87.38 103 LEU A O 1
ATOM 853 N N . GLY A 1 104 ? 16.041 12.023 -2.933 1.00 88.62 104 GLY A N 1
ATOM 854 C CA . GLY A 1 104 ? 17.240 12.385 -2.173 1.00 88.62 104 GLY A CA 1
ATOM 855 C C . GLY A 1 104 ? 17.172 13.758 -1.494 1.00 88.62 104 GLY A C 1
ATOM 856 O O . GLY A 1 104 ? 18.011 14.042 -0.641 1.00 88.62 104 GLY A O 1
ATOM 857 N N . PHE A 1 105 ? 16.229 14.617 -1.895 1.00 88.31 105 PHE A N 1
ATOM 858 C CA . PHE A 1 105 ? 15.992 15.918 -1.265 1.00 88.31 105 PHE A CA 1
ATOM 859 C C . PHE A 1 105 ? 15.062 15.834 -0.046 1.00 88.31 105 PHE A C 1
ATOM 861 O O . PHE A 1 105 ? 15.163 16.684 0.840 1.00 88.31 105 PHE A O 1
ATOM 868 N N . GLU A 1 106 ? 14.158 14.854 -0.023 1.00 71.12 106 GLU A N 1
ATOM 869 C CA . GLU A 1 106 ? 13.187 14.640 1.058 1.00 71.12 106 GLU A CA 1
ATOM 870 C C . GLU A 1 106 ? 13.808 13.961 2.289 1.00 71.12 106 GLU A C 1
ATOM 872 O O . GLU A 1 106 ? 13.480 14.402 3.417 1.00 71.12 106 GLU A O 1
#

Secondary structure (DSSP, 8-state):
--HHHHHHHHHHHHHHHHHHHHHHHS-----HHHHS---SSPPP-TT-------HHHHHHHHHHHHHHHHHHHHHHHHHTHHHHHHHHHHHHHHHHHHHHHHHHH-

Mean predicted aligned error: 8.2 Å

Solvent-accessible surface area (backbone atoms only — not comparable to full-atom values): 6656 Å² total; per-residue (Å²): 128,57,73,68,62,48,50,71,53,47,55,62,49,51,55,50,52,54,50,49,49,46,70,74,71,51,88,87,82,89,48,73,77,77,72,47,82,93,51,99,88,56,79,78,72,88,87,62,95,70,74,94,71,67,66,65,63,55,52,52,54,50,50,51,54,52,52,53,52,50,53,61,67,47,47,64,49,66,78,38,41,82,82,43,44,74,65,46,50,52,54,51,53,53,51,50,53,55,50,54,53,55,60,74,73,109

Nearest PDB structures (foldseek):
  7zme-assembly1_3  TM=8.231E-01  e=2.638E-07  Thermochaetoides thermophila DSM 1495
  6q8o-assembly1_A  TM=8.272E-01  e=5.870E-04  Thermus thermophilus HB8
  8qby-assembly1_A  TM=7.556E-01  e=2.260E-04  Paracoccus denitrificans PD1222
  6zjy-assembly1_A  TM=7.889E-01  e=1.190E-02  Thermus thermophilus
  6zkc-assembly1_A  TM=7.722E-01  e=2.480E-02  Ovis aries

Foldseek 3Di:
DPPVVCCVVVVVVVVVVVVVCCVVPPDDDDDPVVPADDDPPDDPDPPDPDDDDDCVVVVVVVVVVVVVVLVVVCVVCVVCVVVCDPVSVVVVVVVVVVVVVVVVVD

Organism: NCBI:txid116794

Radius of gyration: 25.42 Å; Cα contacts (8 Å, |Δi|>4): 12; chains: 1; bounding box: 44×38×65 Å

Sequence (106 aa):
MSSSLFFFIFVPILAFVLLLINFIFAPHNPYIEKRSVFECGYHSFLGQNRTQFSISFFIFALLFLLFDLEILLVYPYIVSAYTNGVYGLFIMLMFFIALTIGLGFE

pLDDT: mean 89.04, std 8.57, range [63.16, 97.94]